Protein AF-A0A1B6HKQ9-F1 (afdb_monomer_lite)

Organism: NCBI:txid320908

InterPro domains:
  IPR001619 Sec1-like protein [PF00995] (12-170)
  IPR001619 Sec1-like protein [PTHR11679] (23-169)
  IPR036045 Sec1-like superfamily [SSF56815] (17-170)
  IPR043127 Sec1-like, domain 3a [G3DSA:3.90.830.10] (1-119)

Secondary structure (DSSP, 8-state):
-EEEEE-PPPPSSS----EEEEE---TT-HHHHHHTTS-HHHHHHHHHHHHHHHHHHHHHHHHHHHHTTTTS-----GGGHHHHHHHHHHHHHHHHHHHHHHHHHHHHHHHHHHHHHHHHHHTHHHHHHHHHHHHTTPPPSS-HHHHHH-TTSS-HHHHHHHHHHHHHHH----

pLDDT: mean 80.68, std 18.3, range [33.97, 97.38]

Structure (mmCIF, N/CA/C/O backbone):
data_AF-A0A1B6HKQ9-F1
#
_entry.id   AF-A0A1B6HKQ9-F1
#
loop_
_atom_site.group_PDB
_atom_site.id
_atom_site.type_symbol
_atom_site.label_atom_id
_atom_site.label_alt_id
_atom_site.label_comp_id
_atom_site.label_asym_id
_atom_site.label_entity_id
_atom_site.label_seq_id
_atom_site.pdbx_PDB_ins_code
_atom_site.Cartn_x
_atom_site.Cartn_y
_atom_site.Cartn_z
_atom_site.occupancy
_atom_site.B_iso_or_equiv
_atom_site.auth_seq_id
_atom_site.auth_comp_id
_atom_site.auth_asym_id
_atom_site.auth_atom_id
_atom_site.pdbx_PDB_model_num
ATOM 1 N N . ARG A 1 1 ? -3.122 -16.380 -6.083 1.00 57.28 1 ARG A N 1
ATOM 2 C CA . ARG A 1 1 ? -4.050 -15.839 -7.098 1.00 57.28 1 ARG A CA 1
ATOM 3 C C . ARG A 1 1 ? -4.964 -14.822 -6.433 1.00 57.28 1 ARG A C 1
ATOM 5 O O . ARG A 1 1 ? -5.757 -15.208 -5.585 1.00 57.28 1 ARG A O 1
ATOM 12 N N . VAL A 1 2 ? -4.816 -13.545 -6.768 1.00 65.81 2 VAL A N 1
ATOM 13 C CA . VAL A 1 2 ? -5.697 -12.457 -6.320 1.00 65.81 2 VAL A CA 1
ATOM 14 C C . VAL A 1 2 ? -6.550 -12.043 -7.510 1.00 65.81 2 VAL A C 1
ATOM 16 O O . VAL A 1 2 ? -6.035 -11.935 -8.619 1.00 65.81 2 VAL A O 1
ATOM 19 N N . VAL A 1 3 ? -7.853 -11.862 -7.312 1.00 70.00 3 VAL A N 1
ATOM 20 C CA . VAL A 1 3 ? -8.744 -11.341 -8.353 1.00 70.00 3 VAL A CA 1
ATOM 21 C C . VAL A 1 3 ? -8.982 -9.871 -8.044 1.00 70.00 3 VAL A C 1
ATOM 23 O O . VAL A 1 3 ? -9.580 -9.559 -7.020 1.00 70.00 3 VAL A O 1
ATOM 26 N N . VAL A 1 4 ? -8.486 -8.982 -8.904 1.00 65.56 4 VAL A N 1
ATOM 27 C CA . VAL A 1 4 ? -8.718 -7.539 -8.770 1.00 65.56 4 VAL A CA 1
ATOM 28 C C . VAL A 1 4 ? -9.786 -7.126 -9.774 1.00 65.56 4 VAL A C 1
ATOM 30 O O . VAL A 1 4 ? -9.681 -7.427 -10.968 1.00 65.56 4 VAL A O 1
ATOM 33 N N . GLU A 1 5 ? -10.832 -6.457 -9.292 1.00 59.12 5 GLU A N 1
ATOM 34 C CA . GLU A 1 5 ? -11.824 -5.835 -10.161 1.00 59.12 5 GLU A CA 1
ATOM 35 C C . GLU A 1 5 ? -11.267 -4.526 -10.729 1.00 59.12 5 GLU A C 1
ATOM 37 O O . GLU A 1 5 ? -11.038 -3.561 -10.002 1.00 59.12 5 GLU A O 1
ATOM 42 N N . GLU A 1 6 ? -11.055 -4.480 -12.046 1.00 55.44 6 GLU A N 1
ATOM 43 C CA . GLU A 1 6 ? -10.796 -3.226 -12.752 1.00 55.44 6 GLU A CA 1
ATOM 44 C C . GLU A 1 6 ? -12.118 -2.613 -13.231 1.00 55.44 6 GLU A C 1
ATOM 46 O O . GLU A 1 6 ? -12.926 -3.266 -13.906 1.00 55.44 6 GLU A O 1
ATOM 51 N N . ALA A 1 7 ? -12.316 -1.323 -12.949 1.00 46.16 7 ALA A N 1
ATOM 52 C CA . ALA A 1 7 ? -13.359 -0.529 -13.584 1.00 46.16 7 ALA A CA 1
ATOM 53 C C . ALA A 1 7 ? -12.969 -0.271 -15.050 1.00 46.16 7 ALA A C 1
ATOM 55 O O . ALA A 1 7 ? -12.217 0.649 -15.366 1.00 46.16 7 ALA A O 1
ATOM 56 N N . SER A 1 8 ? -13.459 -1.105 -15.967 1.00 41.59 8 SER A N 1
ATOM 57 C CA . SER A 1 8 ? -13.320 -0.865 -17.405 1.00 41.59 8 SER A CA 1
ATOM 58 C C . SER A 1 8 ? -14.383 0.137 -17.869 1.00 41.59 8 SER A C 1
ATOM 60 O O . SER A 1 8 ? -15.557 0.018 -17.513 1.00 41.59 8 SER A O 1
ATOM 62 N N . GLY A 1 9 ? -13.963 1.134 -18.655 1.00 47.41 9 GLY A N 1
ATOM 63 C CA . GLY A 1 9 ? -14.825 2.179 -19.209 1.00 47.41 9 GLY A CA 1
ATOM 64 C C . GLY A 1 9 ? -16.061 1.661 -19.961 1.00 47.41 9 GLY A C 1
ATOM 65 O O . GLY A 1 9 ? -16.135 0.509 -20.392 1.00 47.41 9 GLY A O 1
ATOM 66 N N . LYS A 1 10 ? -17.053 2.554 -20.103 1.00 33.97 10 LYS A N 1
ATOM 67 C CA . LYS A 1 10 ? -18.389 2.285 -20.664 1.00 33.97 10 LYS A CA 1
ATOM 68 C C . LYS A 1 10 ? -18.326 1.505 -21.983 1.00 33.97 10 LYS A C 1
ATOM 70 O O . LYS A 1 10 ? -17.764 1.966 -22.971 1.00 33.97 10 LYS A O 1
ATOM 75 N N . SER A 1 11 ? -18.991 0.350 -22.009 1.00 41.06 11 SER A N 1
ATOM 76 C CA . SER A 1 11 ? -19.306 -0.367 -23.249 1.00 41.06 11 SER A CA 1
ATOM 77 C C . SER A 1 11 ? -20.385 0.394 -24.048 1.00 41.06 11 SER A C 1
ATOM 79 O O . SER A 1 11 ? -21.197 1.089 -23.434 1.00 41.06 11 SER A O 1
ATOM 81 N N . PRO A 1 12 ? -20.501 0.215 -25.383 1.00 46.41 12 PRO A N 1
ATOM 82 C CA . PRO A 1 12 ? -21.495 0.916 -26.218 1.00 46.41 12 PRO A CA 1
ATOM 83 C C . PRO A 1 12 ? -22.956 0.583 -25.865 1.00 46.41 12 PRO A C 1
ATOM 85 O O . PRO A 1 12 ? -23.883 1.209 -26.365 1.00 46.41 12 PRO A O 1
ATOM 88 N N . LYS A 1 13 ? -23.170 -0.418 -25.004 1.00 45.19 13 LYS A N 1
ATOM 89 C CA . LYS A 1 13 ? -24.469 -0.850 -24.488 1.00 45.19 13 LYS A CA 1
ATOM 90 C C . LYS A 1 13 ? -24.499 -0.767 -22.960 1.00 45.19 13 LYS A C 1
ATOM 92 O O . LYS A 1 13 ? -24.548 -1.802 -22.313 1.00 45.19 13 LYS A O 1
ATOM 97 N N . GLY A 1 14 ? -24.394 0.439 -22.399 1.00 39.41 14 GLY A N 1
ATOM 98 C CA . GLY A 1 14 ? -24.916 0.840 -21.075 1.00 39.41 14 GLY A CA 1
ATOM 99 C C . GLY A 1 14 ? -24.515 0.082 -19.794 1.00 39.41 14 GLY A C 1
ATOM 100 O O . GLY A 1 14 ? -24.859 0.548 -18.716 1.00 39.41 14 GLY A O 1
ATOM 101 N N . GLY A 1 15 ? -23.802 -1.042 -19.862 1.00 41.69 15 GLY A N 1
ATOM 102 C CA . GLY A 1 15 ? -23.411 -1.853 -18.712 1.00 41.69 15 GLY A CA 1
ATOM 103 C C . GLY A 1 15 ? -21.940 -1.667 -18.353 1.00 41.69 15 GLY A C 1
ATOM 104 O O . GLY A 1 15 ? -21.067 -1.732 -19.224 1.00 41.69 15 GLY A O 1
ATOM 105 N N . VAL A 1 16 ? -21.664 -1.464 -17.063 1.00 41.22 16 VAL A N 1
ATOM 106 C CA . VAL A 1 16 ? -20.315 -1.581 -16.494 1.00 41.22 16 VAL A CA 1
ATOM 107 C C . VAL A 1 16 ? -19.941 -3.062 -16.535 1.00 41.22 16 VAL A C 1
ATOM 109 O O . VAL A 1 16 ? -20.583 -3.883 -15.886 1.00 41.22 16 VAL A O 1
ATOM 112 N N . ARG A 1 17 ? -18.942 -3.430 -17.340 1.00 42.94 17 ARG A N 1
ATOM 113 C CA . ARG A 1 17 ? -18.408 -4.797 -17.377 1.00 42.94 17 ARG A CA 1
ATOM 114 C C . ARG A 1 17 ? -17.151 -4.804 -16.509 1.00 42.94 17 ARG A C 1
ATOM 116 O O . ARG A 1 17 ? -16.115 -4.319 -16.962 1.00 42.94 17 ARG A O 1
ATOM 123 N N . SER A 1 18 ? -17.231 -5.310 -15.277 1.00 47.72 18 SER A N 1
ATOM 124 C CA . SER A 1 18 ? -16.024 -5.557 -14.483 1.00 47.72 18 SER A CA 1
ATOM 125 C C . SER A 1 18 ? -15.247 -6.692 -15.155 1.00 47.72 18 SER A C 1
ATOM 127 O O . SER A 1 18 ? -15.732 -7.813 -15.315 1.00 47.72 18 SER A O 1
ATOM 129 N N . LYS A 1 19 ? -14.049 -6.389 -15.664 1.00 53.75 19 LYS A N 1
ATOM 130 C CA . LYS A 1 19 ? -13.107 -7.427 -16.092 1.00 53.75 19 LYS A CA 1
ATOM 131 C C . LYS A 1 19 ? -12.246 -7.734 -14.881 1.00 53.75 19 LYS A C 1
ATOM 133 O O . LYS A 1 19 ? -11.309 -7.002 -14.586 1.00 53.75 19 LYS A O 1
ATOM 138 N N . ALA A 1 20 ? -12.591 -8.801 -14.174 1.00 57.62 20 ALA A N 1
ATOM 139 C CA . ALA A 1 20 ? -11.767 -9.305 -13.090 1.00 57.62 20 ALA A CA 1
ATOM 140 C C . ALA A 1 20 ? -10.464 -9.860 -13.690 1.00 57.62 20 ALA A C 1
ATOM 142 O O . ALA A 1 20 ? -10.501 -10.792 -14.502 1.00 57.62 20 ALA A O 1
ATOM 143 N N . ARG A 1 21 ? -9.314 -9.279 -13.336 1.00 66.06 21 ARG A N 1
ATOM 144 C CA . ARG A 1 21 ? -8.008 -9.834 -13.714 1.00 66.06 21 ARG A CA 1
ATOM 145 C C . ARG A 1 21 ? -7.505 -10.709 -12.579 1.00 66.06 21 ARG A C 1
ATOM 147 O O . ARG A 1 21 ? -7.434 -10.278 -11.431 1.00 66.06 21 ARG A O 1
ATOM 154 N N . ALA A 1 22 ? -7.165 -11.952 -12.908 1.00 71.31 22 ALA A N 1
ATOM 155 C CA . ALA A 1 22 ? -6.421 -12.807 -12.002 1.00 71.31 22 ALA A CA 1
ATOM 156 C C . ALA A 1 22 ? -4.943 -12.399 -12.044 1.00 71.31 22 ALA A C 1
ATOM 158 O O . ALA A 1 22 ? -4.317 -12.462 -13.100 1.00 71.31 22 ALA A O 1
ATOM 159 N N . CYS A 1 23 ? -4.412 -11.993 -10.898 1.00 75.25 23 CYS A N 1
ATOM 160 C CA . CYS A 1 23 ? -3.002 -11.716 -10.681 1.00 75.25 23 CYS A CA 1
ATOM 161 C C . CYS A 1 23 ? -2.390 -12.876 -9.890 1.00 75.25 23 CYS A C 1
ATOM 163 O O . CYS A 1 23 ? -2.881 -13.248 -8.815 1.00 75.25 23 CYS A O 1
ATOM 165 N N . ASP A 1 24 ? -1.319 -13.454 -10.419 1.00 79.06 24 ASP A N 1
ATOM 166 C CA . ASP A 1 24 ? -0.561 -14.490 -9.732 1.00 79.06 24 ASP A CA 1
ATOM 167 C C . ASP A 1 24 ? 0.626 -13.855 -9.016 1.00 79.06 24 ASP A C 1
ATOM 169 O O . ASP A 1 24 ? 1.504 -13.256 -9.629 1.00 79.06 24 ASP A O 1
ATOM 173 N N . LEU A 1 25 ? 0.601 -13.969 -7.690 1.00 84.38 25 LEU A N 1
ATOM 174 C CA . LEU A 1 25 ? 1.659 -13.519 -6.800 1.00 84.38 25 LEU A CA 1
ATOM 175 C C . LEU A 1 25 ? 2.561 -14.721 -6.529 1.00 84.38 25 LEU A C 1
ATOM 177 O O . LEU A 1 25 ? 2.117 -15.693 -5.914 1.00 84.38 25 LEU A O 1
ATOM 181 N N . ASP A 1 26 ? 3.789 -14.668 -7.034 1.00 78.31 26 ASP A N 1
ATOM 182 C CA . ASP A 1 26 ? 4.780 -15.742 -6.944 1.00 78.31 26 ASP A CA 1
ATOM 183 C C . ASP A 1 26 ? 5.947 -15.307 -6.041 1.00 78.31 26 ASP A C 1
ATOM 185 O O . ASP A 1 26 ? 6.266 -14.128 -5.926 1.00 78.31 26 ASP A O 1
ATOM 189 N N . ASN A 1 27 ? 6.641 -16.263 -5.429 1.00 81.69 27 ASN A N 1
ATOM 190 C CA . ASN A 1 27 ? 7.859 -16.028 -4.651 1.00 81.69 27 ASN A CA 1
ATOM 191 C C . ASN A 1 27 ? 9.046 -15.564 -5.515 1.00 81.69 27 ASN A C 1
ATOM 193 O O . ASN A 1 27 ? 10.091 -15.197 -4.987 1.00 81.69 27 ASN A O 1
ATOM 197 N N . ARG A 1 28 ? 8.906 -15.603 -6.844 1.00 83.00 28 ARG A N 1
ATOM 198 C CA . ARG A 1 28 ? 9.882 -15.059 -7.801 1.00 83.00 28 ARG A CA 1
ATOM 199 C C . ARG A 1 28 ? 9.712 -13.554 -8.026 1.00 83.00 28 ARG A C 1
ATOM 201 O O . ARG A 1 28 ? 10.618 -12.914 -8.556 1.00 83.00 28 ARG A O 1
ATOM 208 N N . ASP A 1 29 ? 8.570 -13.002 -7.628 1.00 90.19 29 ASP A N 1
ATOM 209 C CA . ASP A 1 29 ? 8.294 -11.574 -7.673 1.00 90.19 29 ASP A CA 1
ATOM 210 C C . ASP A 1 29 ? 8.959 -10.884 -6.478 1.00 90.19 29 ASP A C 1
ATOM 212 O O . ASP A 1 29 ? 8.487 -10.957 -5.341 1.00 90.19 29 ASP A O 1
ATOM 216 N N . LYS A 1 30 ? 10.081 -10.210 -6.749 1.00 90.38 30 LYS A N 1
ATOM 217 C CA . LYS A 1 30 ? 10.866 -9.522 -5.718 1.00 90.38 30 LYS A CA 1
ATOM 218 C C . LYS A 1 30 ? 10.054 -8.453 -4.995 1.00 90.38 30 LYS A C 1
ATOM 220 O O . LYS A 1 30 ? 10.166 -8.344 -3.776 1.00 90.38 30 LYS A O 1
ATOM 225 N N . PHE A 1 31 ? 9.229 -7.703 -5.727 1.00 94.12 31 PHE A N 1
ATOM 226 C CA . PHE A 1 31 ? 8.402 -6.652 -5.142 1.00 94.12 31 PHE A CA 1
ATOM 227 C C . PHE A 1 31 ? 7.441 -7.260 -4.117 1.00 94.12 31 PHE A C 1
ATOM 229 O O . PHE A 1 31 ? 7.400 -6.831 -2.963 1.00 94.12 31 PHE A O 1
ATOM 236 N N . TRP A 1 32 ? 6.750 -8.338 -4.502 1.00 93.81 32 TRP A N 1
ATOM 237 C CA . TRP A 1 32 ? 5.855 -9.059 -3.600 1.00 93.81 32 TRP A CA 1
ATOM 238 C C . TRP A 1 32 ? 6.586 -9.617 -2.374 1.00 93.81 32 TRP A C 1
ATOM 240 O O . TRP A 1 32 ? 6.136 -9.424 -1.245 1.00 93.81 32 TRP A O 1
ATOM 250 N N . THR A 1 33 ? 7.728 -10.288 -2.558 1.00 94.25 33 THR A N 1
ATOM 251 C CA . THR A 1 33 ? 8.463 -10.881 -1.429 1.00 94.25 33 THR A CA 1
ATOM 252 C C . THR A 1 33 ? 8.930 -9.847 -0.412 1.00 94.25 33 THR A C 1
ATOM 254 O O . THR A 1 33 ? 8.907 -10.141 0.783 1.00 94.25 33 THR A O 1
ATOM 257 N N . THR A 1 34 ? 9.309 -8.656 -0.878 1.00 95.31 34 THR A N 1
ATOM 258 C CA . THR A 1 34 ? 9.798 -7.564 -0.032 1.00 95.31 34 THR A CA 1
ATOM 259 C C . THR A 1 34 ? 8.653 -6.850 0.684 1.00 95.31 34 THR A C 1
ATOM 261 O O . THR A 1 34 ? 8.760 -6.580 1.877 1.00 95.31 34 THR A O 1
ATOM 264 N N . HIS A 1 35 ? 7.543 -6.580 -0.013 1.00 95.81 35 HIS A N 1
ATOM 265 C CA . HIS A 1 35 ? 6.522 -5.640 0.462 1.00 95.81 35 HIS A CA 1
ATOM 266 C C . HIS A 1 35 ? 5.193 -6.262 0.910 1.00 95.81 35 HIS A C 1
ATOM 268 O O . HIS A 1 35 ? 4.346 -5.546 1.439 1.00 95.81 35 HIS A O 1
ATOM 274 N N . LYS A 1 36 ? 4.986 -7.584 0.786 1.00 93.06 36 LYS A N 1
ATOM 275 C CA . LYS A 1 36 ? 3.715 -8.250 1.167 1.00 93.06 36 LYS A CA 1
ATOM 276 C C . LYS A 1 36 ? 3.260 -8.035 2.619 1.00 93.06 36 LYS A C 1
ATOM 278 O O . LYS A 1 36 ? 2.091 -8.252 2.916 1.00 93.06 36 LYS A O 1
ATOM 283 N N . GLY A 1 37 ? 4.178 -7.691 3.522 1.00 93.19 37 GLY A N 1
ATOM 284 C CA . GLY A 1 37 ? 3.894 -7.407 4.934 1.00 93.19 37 GLY A CA 1
ATOM 285 C C . GLY A 1 37 ? 4.155 -5.955 5.335 1.00 93.19 37 GLY A C 1
ATOM 286 O O . GLY A 1 37 ? 4.083 -5.637 6.518 1.00 93.19 37 GLY A O 1
ATOM 287 N N . SER A 1 38 ? 4.509 -5.089 4.385 1.00 96.00 38 SER A N 1
ATOM 288 C CA . SER A 1 38 ? 4.781 -3.681 4.663 1.00 96.00 38 SER A CA 1
ATOM 289 C C . SER A 1 38 ? 3.479 -2.890 4.841 1.00 96.00 38 SER A C 1
ATOM 291 O O . SER A 1 38 ? 2.465 -3.235 4.227 1.00 96.00 38 SER A O 1
ATOM 293 N N . PRO A 1 39 ? 3.491 -1.795 5.624 1.00 94.94 39 PRO A N 1
ATOM 294 C CA . PRO A 1 39 ? 2.372 -0.862 5.678 1.00 94.94 39 PRO A CA 1
ATOM 295 C C . PRO A 1 39 ? 2.034 -0.313 4.290 1.00 94.94 39 PRO A C 1
ATOM 297 O O . PRO A 1 39 ? 2.929 -0.034 3.491 1.00 94.94 39 PRO A O 1
ATOM 300 N N . PHE A 1 40 ? 0.743 -0.106 4.016 1.00 95.31 40 PHE A N 1
ATOM 301 C CA . PHE A 1 40 ? 0.277 0.359 2.706 1.00 95.31 40 PHE A CA 1
ATOM 302 C C . PHE A 1 40 ? 0.982 1.637 2.197 1.00 95.31 40 PHE A C 1
ATOM 304 O O . PHE A 1 40 ? 1.338 1.652 1.018 1.00 95.31 40 PHE A O 1
ATOM 311 N N . PRO A 1 41 ? 1.258 2.672 3.026 1.00 95.31 41 PRO A N 1
ATOM 312 C CA . PRO A 1 41 ? 2.012 3.845 2.572 1.00 95.31 41 PRO A CA 1
ATOM 313 C C . PRO A 1 41 ? 3.392 3.492 1.999 1.00 95.31 41 PRO A C 1
ATOM 315 O O . PRO A 1 41 ? 3.730 3.930 0.905 1.00 95.31 41 PRO A O 1
ATOM 318 N N . THR A 1 42 ? 4.136 2.609 2.670 1.00 97.00 42 THR A N 1
ATOM 319 C CA . THR A 1 42 ? 5.442 2.121 2.200 1.00 97.00 42 THR A CA 1
ATOM 320 C C . THR A 1 42 ? 5.324 1.355 0.882 1.00 97.00 42 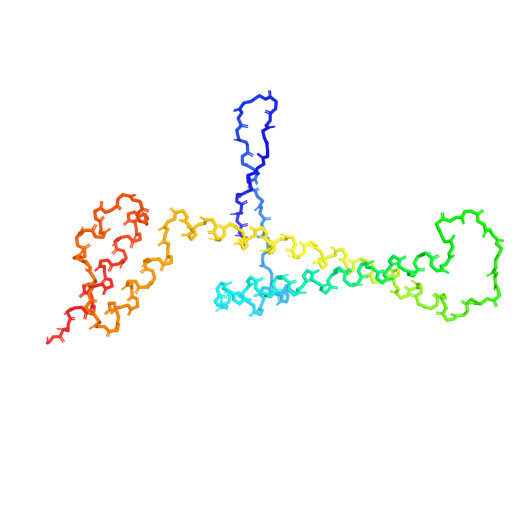THR A C 1
ATOM 322 O O . THR A 1 42 ? 6.181 1.481 0.014 1.00 97.00 42 THR A O 1
ATOM 325 N N . VAL A 1 43 ? 4.256 0.570 0.703 1.00 97.12 43 VAL A N 1
ATOM 326 C CA . VAL A 1 43 ? 3.995 -0.125 -0.569 1.00 97.12 43 VAL A CA 1
ATOM 327 C C . VAL A 1 43 ? 3.748 0.882 -1.695 1.00 97.12 43 VAL A C 1
ATOM 329 O O . VAL A 1 43 ? 4.283 0.715 -2.788 1.00 97.12 43 VAL A O 1
ATOM 332 N N . ALA A 1 44 ? 2.962 1.932 -1.442 1.00 95.31 44 ALA A N 1
ATOM 333 C CA . ALA A 1 44 ? 2.670 2.966 -2.432 1.00 95.31 44 ALA A CA 1
ATOM 334 C C . ALA A 1 44 ? 3.933 3.740 -2.854 1.00 95.31 44 ALA A C 1
ATOM 336 O O . ALA A 1 44 ? 4.142 3.961 -4.046 1.00 95.31 44 ALA A O 1
ATOM 337 N N . GLU A 1 45 ? 4.794 4.090 -1.895 1.00 97.38 45 GLU A N 1
ATOM 338 C CA . GLU A 1 45 ? 6.097 4.717 -2.154 1.00 97.38 45 GLU A CA 1
ATOM 339 C C . GLU A 1 45 ? 7.011 3.809 -2.988 1.00 97.38 45 GLU A C 1
ATOM 341 O O . GLU A 1 45 ? 7.567 4.249 -3.992 1.00 97.38 45 GLU A O 1
ATOM 346 N N . ALA A 1 46 ? 7.100 2.522 -2.644 1.00 97.31 46 ALA A N 1
ATOM 347 C CA . ALA A 1 46 ? 7.920 1.563 -3.382 1.00 97.31 46 ALA A CA 1
ATOM 348 C C . ALA A 1 46 ? 7.450 1.366 -4.837 1.00 97.31 46 ALA A C 1
ATOM 350 O O . ALA A 1 46 ? 8.273 1.260 -5.746 1.00 97.31 46 ALA A O 1
ATOM 351 N N . ILE A 1 47 ? 6.133 1.350 -5.095 1.00 96.62 47 ILE A N 1
ATOM 352 C CA . ILE A 1 47 ? 5.597 1.303 -6.472 1.00 96.62 47 ILE A CA 1
ATOM 353 C C . ILE A 1 47 ? 6.024 2.548 -7.252 1.00 96.62 47 ILE A C 1
ATOM 355 O O . ILE A 1 47 ? 6.415 2.446 -8.417 1.00 96.62 47 ILE A O 1
ATOM 359 N N . GLN A 1 48 ? 5.951 3.720 -6.618 1.00 95.81 48 GLN A N 1
ATOM 360 C CA . GLN A 1 48 ? 6.346 4.978 -7.242 1.00 95.81 48 GLN A CA 1
ATOM 361 C C . GLN A 1 48 ? 7.842 4.991 -7.591 1.00 95.81 48 GLN A C 1
ATOM 363 O O . GLN A 1 48 ? 8.205 5.403 -8.694 1.00 95.81 48 GLN A O 1
ATOM 368 N N . GLU A 1 49 ? 8.694 4.483 -6.701 1.00 96.94 49 GLU A N 1
ATOM 369 C CA . GLU A 1 49 ? 10.129 4.347 -6.952 1.00 96.94 49 GLU A CA 1
ATOM 370 C C . GLU A 1 49 ? 10.414 3.393 -8.126 1.00 96.94 49 GLU A C 1
ATOM 372 O O . GLU A 1 49 ? 11.158 3.734 -9.048 1.00 96.94 49 GLU A O 1
ATOM 377 N N . GLU A 1 50 ? 9.775 2.220 -8.163 1.00 94.56 50 GLU A N 1
ATOM 378 C CA . GLU A 1 50 ? 9.930 1.261 -9.266 1.00 94.56 50 GLU A CA 1
ATOM 379 C C . GLU A 1 50 ? 9.472 1.844 -10.614 1.00 94.56 50 GLU A C 1
ATOM 381 O O . GLU A 1 50 ? 10.114 1.620 -11.648 1.00 94.56 50 GLU A O 1
ATOM 386 N N . LEU A 1 51 ? 8.396 2.640 -10.610 1.00 95.00 51 LEU A N 1
ATOM 387 C CA . LEU A 1 51 ? 7.923 3.393 -11.773 1.00 95.00 51 LEU A CA 1
ATOM 388 C C . LEU A 1 51 ? 8.947 4.436 -12.243 1.00 95.00 51 LEU A C 1
ATOM 390 O O . LEU A 1 51 ? 9.145 4.597 -13.448 1.00 95.00 51 LEU A O 1
ATOM 394 N N . GLU A 1 52 ? 9.588 5.155 -11.323 1.00 95.75 52 GLU A N 1
ATOM 395 C CA . GLU A 1 52 ? 10.648 6.127 -11.628 1.00 95.75 52 GLU A CA 1
ATOM 396 C C . GLU A 1 52 ? 11.877 5.456 -12.233 1.00 95.75 52 GLU A C 1
ATOM 398 O O . GLU A 1 52 ? 12.362 5.881 -13.287 1.00 95.75 52 GLU A O 1
ATOM 403 N N . GLN A 1 53 ? 12.325 4.354 -11.632 1.00 93.00 53 GLN A N 1
ATOM 404 C CA . GLN A 1 53 ? 13.425 3.553 -12.158 1.00 93.00 53 GLN A CA 1
ATOM 405 C C . GLN A 1 53 ? 13.104 3.013 -13.558 1.00 93.00 53 GLN A C 1
ATOM 407 O O . GLN A 1 53 ? 13.941 3.097 -14.457 1.00 93.00 53 GLN A O 1
ATOM 412 N N . TYR A 1 54 ? 11.884 2.502 -13.773 1.00 93.38 54 TYR A N 1
ATOM 413 C CA . TYR A 1 54 ? 11.438 2.040 -15.090 1.00 93.38 54 TYR A CA 1
ATOM 414 C C . TYR A 1 54 ? 11.484 3.164 -16.135 1.00 93.38 54 TYR A C 1
ATOM 416 O O . TYR A 1 54 ? 12.015 2.950 -17.226 1.00 93.38 54 TYR A O 1
ATOM 424 N N . ARG A 1 55 ? 10.974 4.364 -15.812 1.00 92.75 55 ARG A N 1
ATOM 425 C CA . ARG A 1 55 ? 11.002 5.516 -16.734 1.00 92.75 55 ARG A CA 1
ATOM 426 C C . ARG A 1 55 ? 12.428 5.896 -17.117 1.00 92.75 55 ARG A C 1
ATOM 428 O O . ARG A 1 55 ? 12.706 6.065 -18.300 1.00 92.75 55 ARG A O 1
ATOM 435 N N . SER A 1 56 ? 13.335 5.943 -16.142 1.00 92.12 56 SER A N 1
ATOM 436 C CA . SER A 1 56 ? 14.750 6.236 -16.389 1.00 92.12 56 SER A CA 1
ATOM 437 C C . SER A 1 56 ? 15.398 5.218 -17.341 1.00 92.12 56 SER A C 1
ATOM 439 O O . SER A 1 56 ? 16.046 5.598 -18.320 1.00 92.12 56 SER A O 1
ATOM 441 N N . SER A 1 57 ? 15.150 3.920 -17.123 1.00 89.12 57 SER A N 1
ATOM 442 C CA . SER A 1 57 ? 15.632 2.857 -18.017 1.00 89.12 57 SER A CA 1
ATOM 443 C C . SER A 1 57 ? 15.010 2.929 -19.419 1.00 89.12 57 SER A C 1
ATOM 445 O O . SER A 1 57 ? 15.701 2.718 -20.414 1.00 89.12 57 SER A O 1
ATOM 447 N N . GLU A 1 58 ? 13.718 3.252 -19.533 1.00 88.56 58 GLU A N 1
ATOM 448 C CA . GLU A 1 58 ? 13.047 3.412 -20.830 1.00 88.56 58 GLU A CA 1
ATOM 449 C C . GLU A 1 58 ? 13.626 4.591 -21.631 1.00 88.56 58 GLU A C 1
ATOM 451 O O . GLU A 1 58 ? 13.850 4.482 -22.840 1.00 88.56 58 GLU A O 1
ATOM 456 N N . GLU A 1 59 ? 13.911 5.711 -20.966 1.00 89.19 59 GLU A N 1
ATOM 457 C CA . GLU A 1 59 ? 14.557 6.872 -21.578 1.00 89.19 59 GLU A CA 1
ATOM 458 C C . GLU A 1 59 ? 15.981 6.562 -22.041 1.00 89.19 59 GLU A C 1
ATOM 460 O O . GLU A 1 59 ? 16.381 7.001 -23.118 1.00 89.19 59 GLU A O 1
ATOM 465 N N . GLU A 1 60 ? 16.747 5.783 -21.276 1.00 86.00 60 GLU A N 1
ATOM 466 C CA . GLU A 1 60 ? 18.080 5.340 -21.688 1.00 86.00 60 GLU A CA 1
ATOM 467 C C . GLU A 1 60 ? 18.033 4.489 -22.957 1.00 86.00 60 GLU A C 1
ATOM 469 O O . GLU A 1 60 ? 18.778 4.752 -23.903 1.00 86.00 60 GLU A O 1
ATOM 474 N N . VAL A 1 61 ? 17.100 3.538 -23.025 1.00 83.12 61 VAL A N 1
ATOM 475 C CA . VAL A 1 61 ? 16.877 2.725 -24.227 1.00 83.12 61 VAL A CA 1
ATOM 476 C C . VAL A 1 61 ? 16.488 3.602 -25.421 1.00 83.12 61 VAL A C 1
ATOM 478 O O . VAL A 1 61 ? 17.003 3.397 -26.521 1.00 83.12 61 VAL A O 1
ATOM 481 N N . LYS A 1 62 ? 15.615 4.601 -25.228 1.00 83.62 62 LYS A N 1
ATOM 482 C CA . LYS A 1 62 ? 15.240 5.564 -26.280 1.00 83.62 62 LYS A CA 1
ATOM 483 C C . LYS A 1 62 ? 16.438 6.391 -26.752 1.00 83.62 62 LYS A C 1
ATOM 485 O O . LYS A 1 62 ? 16.646 6.511 -27.956 1.00 83.62 62 LYS A O 1
ATOM 490 N N . ARG A 1 63 ? 17.258 6.912 -25.831 1.00 84.00 63 ARG A N 1
ATOM 491 C CA . ARG A 1 63 ? 18.484 7.660 -26.166 1.00 84.00 63 ARG A CA 1
ATOM 492 C C . ARG A 1 63 ? 19.473 6.801 -26.946 1.00 84.00 63 ARG A C 1
ATOM 494 O O . ARG A 1 63 ? 20.025 7.276 -27.933 1.00 84.00 63 ARG A O 1
ATOM 501 N N . LEU A 1 64 ? 19.673 5.547 -26.536 1.00 77.31 64 LEU A N 1
ATOM 502 C CA . LEU A 1 64 ? 20.549 4.612 -27.242 1.00 77.31 64 LEU A CA 1
ATOM 503 C C . LEU A 1 64 ? 20.051 4.365 -28.671 1.00 77.31 64 LEU A C 1
ATOM 505 O O . LEU A 1 64 ? 20.834 4.514 -29.605 1.00 77.31 64 LEU A O 1
ATOM 509 N N . LYS A 1 65 ? 18.751 4.098 -28.860 1.00 74.12 65 LYS A N 1
ATOM 510 C CA . LYS A 1 65 ? 18.146 3.954 -30.198 1.00 74.12 65 LYS A CA 1
ATOM 511 C C . LYS A 1 65 ? 18.365 5.187 -31.082 1.00 74.12 65 LYS A C 1
ATOM 513 O O . LYS A 1 65 ? 18.853 5.041 -32.201 1.00 74.12 65 LYS A O 1
ATOM 518 N N . ALA A 1 66 ? 18.091 6.382 -30.556 1.00 76.38 66 ALA A N 1
ATOM 519 C CA . ALA A 1 66 ? 18.253 7.639 -31.288 1.00 76.38 66 ALA A CA 1
ATOM 520 C C . ALA A 1 66 ? 19.723 7.925 -31.644 1.00 76.38 66 ALA A C 1
ATOM 522 O O . ALA A 1 66 ? 20.034 8.303 -32.771 1.00 76.38 66 ALA A O 1
ATOM 523 N N . SER A 1 67 ? 20.650 7.691 -30.706 1.00 68.62 67 SER A N 1
ATOM 524 C CA . SER A 1 67 ? 22.092 7.908 -30.914 1.00 68.62 67 SER A CA 1
ATOM 525 C C . SER A 1 67 ? 22.695 7.036 -32.020 1.00 68.62 67 SER A C 1
ATOM 527 O O . SER A 1 67 ? 23.756 7.357 -32.549 1.00 68.62 67 SER A O 1
ATOM 529 N N . MET A 1 68 ? 22.012 5.950 -32.388 1.00 61.75 68 MET A N 1
ATOM 530 C CA . MET A 1 68 ? 22.434 5.022 -33.434 1.00 61.75 68 MET A CA 1
ATOM 531 C C . MET A 1 68 ? 21.792 5.288 -34.796 1.00 61.75 68 MET A C 1
ATOM 533 O O . MET A 1 68 ? 22.017 4.516 -35.722 1.00 61.75 68 MET A O 1
ATOM 537 N N . GLY A 1 69 ? 20.995 6.353 -34.934 1.00 57.94 69 GLY A N 1
ATOM 538 C CA . GLY A 1 69 ? 20.372 6.703 -36.210 1.00 57.94 69 GLY A CA 1
ATOM 539 C C . GLY A 1 69 ? 19.316 5.704 -36.688 1.00 57.94 69 GLY A C 1
ATOM 540 O O . GLY A 1 69 ? 18.881 5.804 -37.823 1.00 57.94 69 GLY A O 1
ATOM 541 N N . LEU A 1 70 ? 18.857 4.776 -35.837 1.00 58.50 70 LEU A N 1
ATOM 542 C CA . LEU A 1 70 ? 17.819 3.788 -36.180 1.00 58.50 70 LEU A CA 1
ATOM 543 C C . LEU A 1 70 ? 16.430 4.412 -36.407 1.00 58.50 70 LEU A C 1
ATOM 545 O O . LEU A 1 70 ? 15.517 3.722 -36.853 1.00 58.50 70 LEU A O 1
ATOM 549 N N . ASP A 1 71 ? 16.282 5.705 -36.116 1.00 55.66 71 ASP A N 1
ATOM 550 C CA . ASP A 1 71 ? 15.071 6.479 -36.387 1.00 55.66 71 ASP A CA 1
ATOM 551 C C . ASP A 1 71 ? 15.071 7.107 -37.798 1.00 55.66 71 ASP A C 1
ATOM 553 O O . ASP A 1 71 ? 14.060 7.676 -38.206 1.00 55.66 71 ASP A O 1
ATOM 557 N N . ASN A 1 72 ? 16.172 7.014 -38.561 1.00 48.28 72 ASN A N 1
ATOM 558 C CA . ASN A 1 72 ? 16.274 7.581 -39.907 1.00 48.28 72 ASN A CA 1
ATOM 559 C C . ASN A 1 72 ? 16.996 6.607 -40.858 1.00 48.28 72 ASN A C 1
ATOM 561 O O . ASN A 1 72 ? 18.099 6.164 -40.555 1.00 48.28 72 ASN A O 1
ATOM 565 N N . GLU A 1 73 ? 16.404 6.291 -42.016 1.00 49.56 73 GLU A N 1
ATOM 566 C CA . GLU A 1 73 ? 16.992 5.463 -43.090 1.00 49.56 73 GLU A CA 1
ATOM 567 C C . GLU A 1 73 ? 18.240 6.122 -43.726 1.00 49.56 73 GLU A C 1
ATOM 569 O O . GLU A 1 73 ? 18.244 6.516 -44.889 1.00 49.56 73 GLU A O 1
ATOM 574 N N . SER A 1 74 ? 19.319 6.298 -42.966 1.00 44.69 74 SER A N 1
ATOM 575 C CA . SER A 1 74 ? 20.563 6.903 -43.439 1.00 44.69 74 SER A CA 1
ATOM 576 C C . SER A 1 74 ? 21.734 5.988 -43.107 1.00 44.69 74 SER A C 1
ATOM 578 O O . SER A 1 74 ? 22.357 6.086 -42.050 1.00 44.69 74 SER A O 1
ATOM 580 N N . ASP A 1 75 ? 22.034 5.123 -44.070 1.00 48.16 75 ASP A N 1
ATOM 581 C CA . ASP A 1 75 ? 23.089 4.106 -44.113 1.00 48.16 75 ASP A CA 1
ATOM 582 C C . ASP A 1 75 ? 24.516 4.699 -44.208 1.00 48.16 75 ASP A C 1
ATOM 584 O O . ASP A 1 75 ? 25.319 4.341 -45.067 1.00 48.16 75 ASP A O 1
ATOM 588 N N . ALA A 1 76 ? 24.847 5.686 -43.369 1.00 49.00 76 ALA A N 1
ATOM 589 C CA . ALA A 1 76 ? 26.100 6.427 -43.506 1.00 49.00 76 ALA A CA 1
ATOM 590 C C . ALA A 1 76 ? 26.655 6.955 -42.174 1.00 49.00 76 ALA A C 1
ATOM 592 O O . ALA A 1 76 ? 26.619 8.155 -41.926 1.00 49.00 76 ALA A O 1
ATOM 593 N N . ALA A 1 77 ? 27.215 6.067 -41.339 1.00 46.50 77 ALA A N 1
ATOM 594 C CA . ALA A 1 77 ? 28.364 6.368 -40.462 1.00 46.50 77 ALA A CA 1
ATOM 595 C C . ALA A 1 77 ? 28.858 5.110 -39.709 1.00 46.50 77 ALA A C 1
ATOM 597 O O . 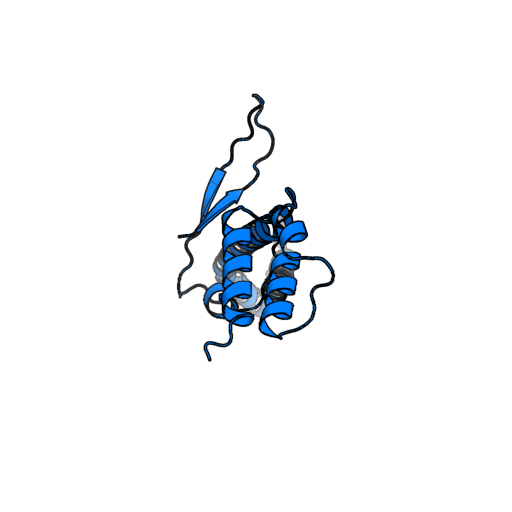ALA A 1 77 ? 28.745 4.995 -38.491 1.00 46.50 77 ALA A O 1
ATOM 598 N N . ILE A 1 78 ? 29.472 4.167 -40.428 1.00 51.03 78 ILE A N 1
ATOM 599 C CA . ILE A 1 78 ? 30.037 2.913 -39.879 1.00 51.03 78 ILE A CA 1
ATOM 600 C C . ILE A 1 78 ? 31.337 3.135 -39.053 1.00 51.03 78 ILE A C 1
ATOM 602 O O . ILE A 1 78 ? 31.930 2.197 -38.532 1.00 51.03 78 ILE A O 1
ATOM 606 N N . SER A 1 79 ? 31.793 4.375 -38.837 1.00 45.88 79 SER A N 1
ATOM 607 C CA . SER A 1 79 ? 33.145 4.638 -38.301 1.00 45.88 79 SER A CA 1
ATOM 608 C C . SER A 1 79 ? 33.251 5.005 -36.802 1.00 45.88 79 SER A C 1
ATOM 610 O O . SER A 1 79 ? 34.303 5.484 -36.382 1.00 45.88 79 SER A O 1
ATOM 612 N N . MET A 1 80 ? 32.228 4.757 -35.968 1.00 50.88 80 MET A N 1
ATOM 613 C CA . MET A 1 80 ? 32.301 4.897 -34.488 1.00 50.88 80 MET A CA 1
ATOM 614 C C . MET A 1 80 ? 31.698 3.686 -33.729 1.00 50.88 80 MET A C 1
ATOM 616 O O . MET A 1 80 ? 31.045 3.825 -32.697 1.00 50.88 80 MET A O 1
ATOM 620 N N . MET A 1 81 ? 31.859 2.472 -34.267 1.00 53.62 81 MET A N 1
ATOM 621 C CA . MET A 1 81 ? 30.925 1.359 -34.021 1.00 53.62 81 MET A CA 1
ATOM 622 C C . MET A 1 81 ? 31.245 0.371 -32.879 1.00 53.62 81 MET A C 1
ATOM 624 O O . MET A 1 81 ? 30.358 -0.398 -32.525 1.00 53.62 81 MET A O 1
ATOM 628 N N . SER A 1 82 ? 32.431 0.351 -32.259 1.00 56.38 82 SER A N 1
ATOM 629 C CA . SER A 1 82 ? 32.756 -0.714 -31.278 1.00 56.38 82 SER A CA 1
ATOM 630 C C . SER A 1 82 ? 31.984 -0.584 -29.953 1.00 56.38 82 SER A C 1
ATOM 632 O O . SER A 1 82 ? 31.238 -1.488 -29.571 1.00 56.38 82 SER A O 1
ATOM 634 N N . ASP A 1 83 ? 32.088 0.563 -29.277 1.00 60.69 83 ASP A N 1
ATOM 635 C CA . ASP A 1 83 ? 31.468 0.754 -27.955 1.00 60.69 83 ASP A CA 1
ATOM 636 C C . ASP A 1 83 ? 29.939 0.878 -28.034 1.00 60.69 83 ASP A C 1
ATOM 638 O O . ASP A 1 83 ? 29.216 0.412 -27.148 1.00 60.69 83 ASP A O 1
ATOM 642 N N . ASN A 1 84 ? 29.428 1.439 -29.133 1.00 58.94 84 ASN A N 1
ATOM 643 C CA . ASN A 1 84 ? 27.993 1.593 -29.362 1.00 58.94 84 ASN A CA 1
ATOM 644 C C . ASN A 1 84 ? 27.311 0.262 -29.718 1.00 58.94 84 ASN A C 1
ATOM 646 O O . ASN A 1 84 ? 26.196 0.020 -29.263 1.00 58.94 84 ASN A O 1
ATOM 650 N N . THR A 1 85 ? 27.979 -0.648 -30.438 1.00 65.38 85 THR A N 1
ATOM 651 C CA . THR A 1 85 ? 27.426 -1.984 -30.739 1.00 65.38 85 THR A CA 1
ATOM 652 C C . THR A 1 85 ? 27.337 -2.856 -29.483 1.00 65.38 85 THR A C 1
ATOM 654 O O . THR A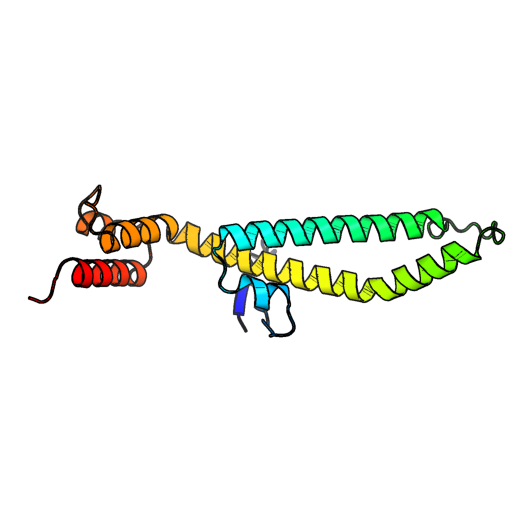 1 85 ? 26.347 -3.568 -29.293 1.00 65.38 85 THR A O 1
ATOM 657 N N . ALA A 1 86 ? 28.319 -2.766 -28.576 1.00 65.56 86 ALA A N 1
ATOM 658 C CA . ALA A 1 86 ? 28.280 -3.469 -27.292 1.00 65.56 86 ALA A CA 1
ATOM 659 C C . ALA A 1 86 ? 27.146 -2.951 -26.385 1.00 65.56 86 ALA A C 1
ATOM 661 O O . ALA A 1 86 ? 26.383 -3.745 -25.827 1.00 65.56 86 ALA A O 1
ATOM 662 N N . ARG A 1 87 ? 26.977 -1.622 -26.289 1.00 66.25 87 ARG A N 1
ATOM 663 C CA . ARG A 1 87 ? 25.867 -0.996 -25.545 1.00 66.25 87 ARG A CA 1
ATOM 664 C C . ARG A 1 87 ? 24.504 -1.313 -26.157 1.00 66.25 87 ARG A C 1
ATOM 666 O O . ARG A 1 87 ? 23.570 -1.592 -25.410 1.00 66.25 87 ARG A O 1
ATOM 673 N N . LEU A 1 88 ? 24.396 -1.354 -27.486 1.00 63.62 88 LEU A N 1
ATOM 674 C CA . LEU A 1 88 ? 23.173 -1.763 -28.178 1.00 63.62 88 LEU A CA 1
ATOM 675 C C . LEU A 1 88 ? 22.821 -3.215 -27.885 1.00 63.62 88 LEU A C 1
ATOM 677 O O . LEU A 1 88 ? 21.689 -3.504 -27.517 1.00 63.62 88 LEU A O 1
ATOM 681 N N . THR A 1 89 ? 23.786 -4.122 -28.029 1.00 68.12 89 THR A N 1
ATOM 682 C CA . THR A 1 89 ? 23.571 -5.548 -27.768 1.00 68.12 89 THR A CA 1
ATOM 683 C C . THR A 1 89 ? 23.111 -5.751 -26.325 1.00 68.12 89 THR A C 1
ATOM 685 O O . THR A 1 89 ? 22.154 -6.477 -26.081 1.00 68.12 89 THR A O 1
ATOM 688 N N . SER A 1 90 ? 23.716 -5.034 -25.372 1.00 70.44 90 SER A N 1
ATOM 689 C CA . SER A 1 90 ? 23.290 -5.028 -23.968 1.00 70.44 90 SER A CA 1
ATOM 690 C C . SER A 1 90 ? 21.863 -4.487 -23.775 1.00 70.44 90 SER A C 1
ATOM 692 O O . SER A 1 90 ? 21.053 -5.127 -23.109 1.00 70.44 90 SER A O 1
ATOM 694 N N . ALA A 1 91 ? 21.517 -3.359 -24.404 1.00 68.44 91 ALA A N 1
ATOM 695 C CA . ALA A 1 91 ? 20.188 -2.753 -24.305 1.00 68.44 91 ALA A CA 1
ATOM 696 C C . ALA A 1 91 ? 19.091 -3.599 -24.972 1.00 68.44 91 ALA A C 1
ATOM 698 O O . ALA A 1 91 ? 17.996 -3.740 -24.439 1.00 68.44 91 ALA A O 1
ATOM 699 N N . VAL A 1 92 ? 19.376 -4.214 -26.121 1.00 70.38 92 VAL A N 1
ATOM 700 C CA . VAL A 1 92 ? 18.455 -5.144 -26.791 1.00 70.38 92 VAL A CA 1
ATOM 701 C C . VAL A 1 92 ? 18.260 -6.403 -25.947 1.00 70.38 92 VAL A C 1
ATOM 703 O O . VAL A 1 92 ? 17.132 -6.869 -25.797 1.00 70.38 92 VAL A O 1
ATOM 706 N N . ASN A 1 93 ? 19.328 -6.900 -25.320 1.00 75.81 93 ASN A N 1
ATOM 707 C CA . ASN A 1 93 ? 19.260 -8.025 -24.392 1.00 75.81 93 ASN A CA 1
ATOM 708 C C . ASN A 1 93 ? 18.551 -7.693 -23.073 1.00 75.81 93 ASN A C 1
ATOM 710 O O . ASN A 1 93 ? 18.178 -8.638 -22.380 1.00 75.81 93 ASN A O 1
ATOM 714 N N . SER A 1 94 ? 18.387 -6.408 -22.720 1.00 77.50 94 SER A N 1
ATOM 715 C CA . SER A 1 94 ? 17.685 -5.945 -21.512 1.00 77.50 94 SER A CA 1
ATOM 716 C C . SER A 1 94 ? 16.213 -5.560 -21.751 1.00 77.50 94 SER A C 1
ATOM 718 O O . SER A 1 94 ? 15.444 -5.424 -20.794 1.00 77.50 94 SER A O 1
ATOM 720 N N . LEU A 1 95 ? 15.786 -5.426 -23.017 1.00 83.94 95 LEU A N 1
ATOM 721 C CA . LEU A 1 95 ? 14.401 -5.107 -23.392 1.00 83.94 95 LEU A CA 1
ATOM 722 C C . LEU A 1 95 ? 13.371 -6.105 -22.831 1.00 83.94 95 LEU A C 1
ATOM 724 O O . LEU A 1 95 ? 12.369 -5.645 -22.277 1.00 83.94 95 LEU A O 1
ATOM 728 N N . PRO A 1 96 ? 13.564 -7.440 -22.924 1.00 87.56 96 PRO A N 1
ATOM 729 C CA . PRO A 1 96 ? 12.613 -8.394 -22.351 1.00 87.56 96 PRO A CA 1
ATOM 730 C C . PRO A 1 96 ? 12.432 -8.217 -20.838 1.00 87.56 96 PRO A C 1
ATOM 732 O O . PRO A 1 96 ? 11.315 -8.293 -20.331 1.00 87.56 96 PRO A O 1
ATOM 735 N N . GLN A 1 97 ? 13.517 -7.932 -20.119 1.00 87.62 97 GLN A N 1
ATOM 736 C CA . GLN A 1 97 ? 13.520 -7.698 -18.677 1.00 87.62 97 GLN A CA 1
ATOM 737 C C . GLN A 1 97 ? 12.808 -6.385 -18.346 1.00 87.62 97 GLN A C 1
ATOM 739 O O . GLN A 1 97 ? 12.070 -6.334 -17.368 1.00 87.62 97 GLN A O 1
ATOM 744 N N . LEU A 1 98 ? 12.981 -5.343 -19.165 1.00 88.62 98 LEU A N 1
ATOM 745 C CA . LEU A 1 98 ? 12.295 -4.063 -18.989 1.00 88.62 98 LEU A CA 1
ATOM 746 C C . LEU A 1 98 ? 10.778 -4.194 -19.217 1.00 88.62 98 LEU A C 1
ATOM 748 O O . LEU A 1 98 ? 9.991 -3.631 -18.456 1.00 88.62 98 LEU A O 1
ATOM 752 N N . LEU A 1 99 ? 10.358 -4.986 -20.211 1.00 90.44 99 LEU A N 1
ATOM 753 C CA . LEU A 1 99 ? 8.944 -5.304 -20.449 1.00 90.44 99 LEU A CA 1
ATOM 754 C C . LEU A 1 99 ? 8.334 -6.121 -19.305 1.00 90.44 99 LEU A C 1
ATOM 756 O O . LEU A 1 99 ? 7.224 -5.822 -18.867 1.00 90.44 99 LEU A O 1
ATOM 760 N N . GLU A 1 100 ? 9.054 -7.120 -18.792 1.00 90.50 100 GLU A N 1
ATOM 761 C CA . GLU A 1 100 ? 8.588 -7.897 -17.640 1.00 90.50 100 GLU A CA 1
ATOM 762 C C . GLU A 1 100 ? 8.533 -7.040 -16.368 1.00 90.50 100 GLU A C 1
ATOM 764 O O . GLU A 1 100 ? 7.554 -7.109 -15.624 1.00 90.50 100 GLU A O 1
ATOM 769 N N . LYS A 1 101 ? 9.521 -6.159 -16.155 1.00 90.81 101 LYS A N 1
ATOM 770 C CA . LYS A 1 101 ? 9.509 -5.177 -15.062 1.00 90.81 101 LYS A CA 1
ATOM 771 C C . LYS A 1 101 ? 8.262 -4.295 -15.140 1.00 90.81 101 LYS A C 1
ATOM 773 O O . LYS A 1 101 ? 7.553 -4.169 -14.146 1.00 90.81 101 LYS A O 1
ATOM 778 N N . LYS A 1 102 ? 7.935 -3.760 -16.323 1.00 92.75 102 LYS A N 1
ATOM 779 C CA . LYS A 1 102 ? 6.696 -2.999 -16.541 1.00 92.75 102 LYS A CA 1
ATOM 780 C C . LYS A 1 102 ? 5.454 -3.810 -16.180 1.00 92.75 102 LYS A C 1
ATOM 782 O O . LYS A 1 102 ? 4.595 -3.320 -15.457 1.00 92.75 102 LYS A O 1
ATOM 787 N N . ARG A 1 103 ? 5.368 -5.057 -16.655 1.00 92.44 103 ARG A N 1
ATOM 788 C CA . ARG A 1 103 ? 4.222 -5.939 -16.396 1.00 92.44 103 ARG A CA 1
ATOM 789 C C . ARG A 1 103 ? 3.992 -6.146 -14.896 1.00 92.44 103 ARG A C 1
ATOM 791 O O . ARG A 1 103 ? 2.844 -6.141 -14.453 1.00 92.44 103 ARG A O 1
ATOM 798 N N . LEU A 1 104 ? 5.064 -6.338 -14.126 1.00 92.44 104 LEU A N 1
ATOM 799 C CA . LEU A 1 104 ? 4.996 -6.484 -12.670 1.00 92.44 104 LEU A CA 1
ATOM 800 C C . LEU A 1 104 ? 4.571 -5.182 -11.984 1.00 92.44 104 LEU A C 1
ATOM 802 O O . LEU A 1 104 ? 3.704 -5.215 -11.114 1.00 92.44 104 LEU A O 1
ATOM 806 N N . ILE A 1 105 ? 5.122 -4.042 -12.406 1.00 93.69 105 ILE A N 1
ATOM 807 C CA . ILE A 1 105 ? 4.735 -2.724 -11.888 1.00 93.69 105 ILE A CA 1
ATOM 808 C C . ILE A 1 105 ? 3.246 -2.453 -12.135 1.00 93.69 105 ILE A C 1
ATOM 810 O O . ILE A 1 105 ? 2.531 -2.082 -11.204 1.00 93.69 105 ILE A O 1
ATOM 814 N N . ASP A 1 106 ? 2.759 -2.680 -13.358 1.00 93.44 106 ASP A N 1
ATOM 815 C CA . ASP A 1 106 ? 1.349 -2.493 -13.717 1.00 93.44 106 ASP A CA 1
ATOM 816 C C . ASP A 1 106 ? 0.448 -3.390 -12.849 1.00 93.44 106 ASP A C 1
ATOM 818 O O . ASP A 1 106 ? -0.554 -2.935 -12.298 1.00 93.44 106 ASP A O 1
ATOM 822 N N . MET A 1 107 ? 0.841 -4.655 -12.657 1.00 93.38 107 MET A N 1
ATOM 823 C CA . MET A 1 107 ? 0.123 -5.598 -11.796 1.00 93.38 107 MET A CA 1
ATOM 824 C C . MET A 1 107 ? 0.024 -5.100 -10.345 1.00 93.38 107 MET A C 1
ATOM 826 O O . MET A 1 107 ? -1.076 -5.072 -9.787 1.00 93.38 107 MET A O 1
ATOM 830 N N . HIS A 1 108 ? 1.142 -4.697 -9.732 1.00 94.75 108 HIS A N 1
ATOM 831 C CA . HIS A 1 108 ? 1.155 -4.198 -8.350 1.00 94.75 108 HIS A CA 1
ATOM 832 C C . HIS A 1 108 ? 0.420 -2.872 -8.202 1.00 94.75 108 HIS A C 1
ATOM 834 O O . HIS A 1 108 ? -0.273 -2.674 -7.209 1.00 94.75 108 HIS A O 1
ATOM 840 N N . THR A 1 109 ? 0.481 -2.006 -9.212 1.00 94.62 109 THR A N 1
ATOM 841 C CA . THR A 1 109 ? -0.285 -0.753 -9.248 1.00 94.62 109 THR A CA 1
ATOM 842 C C . THR A 1 109 ? -1.789 -1.028 -9.250 1.00 94.62 109 THR A C 1
ATOM 844 O O . THR A 1 109 ? -2.530 -0.417 -8.474 1.00 94.62 109 THR A O 1
ATOM 847 N N . THR A 1 110 ? -2.253 -1.986 -10.061 1.00 92.69 110 THR A N 1
ATOM 848 C CA . THR A 1 110 ? -3.662 -2.409 -10.082 1.00 92.69 110 THR A CA 1
ATOM 849 C C . THR A 1 110 ? -4.090 -2.977 -8.726 1.00 92.69 110 THR A C 1
ATOM 851 O O . THR A 1 110 ? -5.131 -2.579 -8.197 1.00 92.69 110 THR A O 1
ATOM 854 N N . ILE A 1 111 ? -3.281 -3.852 -8.116 1.00 93.19 111 ILE A N 1
ATOM 855 C CA . ILE A 1 111 ? -3.559 -4.413 -6.782 1.00 93.19 111 ILE A CA 1
ATOM 856 C C . ILE A 1 111 ? -3.624 -3.305 -5.724 1.00 93.19 111 ILE A C 1
ATOM 858 O O . ILE A 1 111 ? -4.610 -3.220 -4.991 1.00 93.19 111 ILE A O 1
ATOM 862 N N . ALA A 1 112 ? -2.615 -2.433 -5.659 1.00 94.88 112 ALA A N 1
ATOM 863 C CA . ALA A 1 112 ? -2.548 -1.344 -4.688 1.00 94.88 112 ALA A CA 1
ATOM 864 C C . ALA A 1 112 ? -3.723 -0.371 -4.838 1.00 94.88 112 ALA A C 1
ATOM 866 O O . ALA A 1 112 ? -4.308 0.050 -3.842 1.00 94.88 112 ALA A O 1
ATOM 867 N N . THR A 1 113 ? -4.134 -0.078 -6.073 1.00 94.06 113 THR A N 1
ATOM 868 C CA . THR A 1 113 ? -5.323 0.740 -6.349 1.00 94.06 113 THR A CA 1
ATOM 869 C C . THR A 1 113 ? -6.599 0.060 -5.847 1.00 94.06 113 THR A C 1
ATOM 871 O O . THR A 1 113 ? -7.433 0.706 -5.212 1.00 94.06 113 THR A O 1
ATOM 874 N N . GLY A 1 114 ? -6.752 -1.249 -6.073 1.00 93.00 114 GLY A N 1
ATOM 875 C CA . GLY A 1 114 ? -7.879 -2.027 -5.546 1.00 93.00 114 GLY A CA 1
ATOM 876 C C . GLY A 1 114 ? -7.938 -2.028 -4.013 1.00 93.00 114 GLY A C 1
ATOM 877 O O . GLY A 1 114 ? -9.007 -1.828 -3.427 1.00 93.00 114 GLY A O 1
ATOM 878 N N . ILE A 1 115 ? -6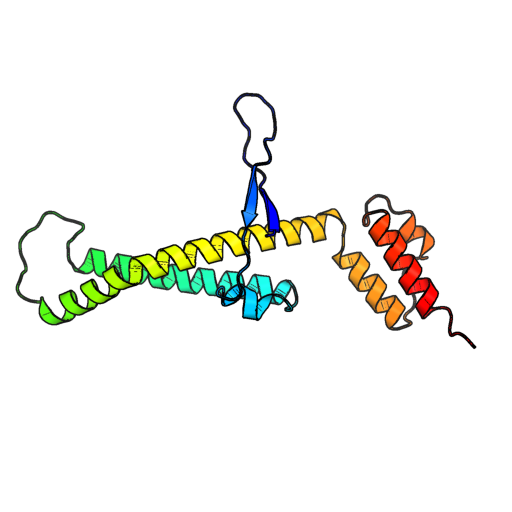.784 -2.177 -3.357 1.00 94.62 115 ILE A N 1
ATOM 879 C CA . ILE A 1 115 ? -6.659 -2.077 -1.897 1.00 94.62 115 ILE A CA 1
ATOM 880 C C . ILE A 1 115 ? -7.043 -0.670 -1.425 1.00 94.62 115 ILE A C 1
ATOM 882 O O . ILE A 1 115 ? -7.885 -0.542 -0.538 1.00 94.62 115 ILE A O 1
ATOM 886 N N . LEU A 1 116 ? -6.513 0.385 -2.051 1.00 95.31 116 LEU A N 1
ATOM 887 C CA . LEU A 1 116 ? -6.829 1.773 -1.702 1.00 95.31 116 LEU A CA 1
ATOM 888 C C . LEU A 1 116 ? -8.327 2.071 -1.820 1.00 95.31 116 LEU A C 1
ATOM 890 O O . LEU A 1 116 ? -8.903 2.717 -0.946 1.00 95.31 116 LEU A O 1
ATOM 894 N N . ASN A 1 117 ? -8.974 1.583 -2.878 1.00 95.19 117 ASN A N 1
ATOM 895 C CA . ASN A 1 117 ? -10.417 1.730 -3.062 1.00 95.19 117 ASN A CA 1
ATOM 896 C C . ASN A 1 117 ? -11.206 0.997 -1.968 1.00 95.19 117 ASN A C 1
ATOM 898 O O . ASN A 1 117 ? -12.202 1.523 -1.470 1.00 95.19 117 ASN A O 1
ATOM 902 N N . SER A 1 118 ? -10.746 -0.184 -1.553 1.00 94.19 118 SER A N 1
ATOM 903 C CA . SER A 1 118 ? -11.360 -0.949 -0.460 1.00 94.19 118 SER A CA 1
ATOM 904 C C . SER A 1 118 ? -11.207 -0.240 0.889 1.00 94.19 118 SER A C 1
ATOM 906 O O . SER A 1 118 ? -12.168 -0.167 1.647 1.00 94.19 118 SER A O 1
ATOM 908 N N . ILE A 1 119 ? -10.030 0.336 1.161 1.00 95.00 119 ILE A N 1
ATOM 909 C CA . ILE A 1 119 ? -9.774 1.152 2.358 1.00 95.00 119 ILE A CA 1
ATOM 910 C C . ILE A 1 119 ? -10.720 2.352 2.384 1.00 95.00 119 ILE A C 1
ATOM 912 O O . ILE A 1 119 ? -11.434 2.538 3.365 1.00 95.00 119 ILE A O 1
ATOM 916 N N . LYS A 1 120 ? -10.778 3.122 1.289 1.00 94.75 120 LYS A N 1
ATOM 917 C CA . LYS A 1 120 ? -11.605 4.334 1.193 1.00 94.75 120 LYS A CA 1
ATOM 918 C C . LYS A 1 120 ? -13.097 4.037 1.309 1.00 94.75 120 LYS A C 1
ATOM 920 O O . LYS A 1 120 ? -13.787 4.685 2.085 1.00 94.75 120 LYS A O 1
ATOM 925 N N . SER A 1 121 ? -13.595 3.062 0.549 1.00 94.38 121 SER A N 1
ATOM 926 C CA . SER A 1 121 ? -15.030 2.739 0.506 1.00 94.38 121 SER A CA 1
ATOM 927 C C . SER A 1 121 ? -15.579 2.241 1.840 1.00 94.38 121 SER A C 1
ATOM 929 O O . SER A 1 121 ? -16.747 2.463 2.131 1.00 94.38 121 SER A O 1
ATOM 931 N N . ARG A 1 122 ? -14.744 1.589 2.655 1.00 94.88 122 ARG A N 1
ATOM 932 C CA . ARG A 1 122 ? -15.123 1.062 3.974 1.00 94.88 122 ARG A CA 1
ATOM 933 C C . ARG A 1 122 ? -14.615 1.918 5.132 1.00 94.88 122 ARG A C 1
ATOM 935 O O . ARG A 1 122 ? -14.849 1.550 6.278 1.00 94.88 122 ARG A O 1
ATOM 942 N N . ARG A 1 123 ? -13.921 3.028 4.856 1.00 95.06 123 ARG A N 1
ATOM 943 C CA . ARG A 1 123 ? -13.280 3.893 5.863 1.00 95.06 123 ARG A CA 1
ATOM 944 C C . ARG A 1 123 ? -12.408 3.108 6.851 1.00 95.06 123 ARG A C 1
ATOM 946 O O . ARG A 1 123 ? -12.477 3.304 8.067 1.00 95.06 123 ARG A O 1
ATOM 953 N N . LEU A 1 124 ? -11.621 2.165 6.326 1.00 95.62 124 LEU A N 1
ATOM 954 C CA . LEU A 1 124 ? -10.800 1.270 7.152 1.00 95.62 124 LEU A CA 1
ATOM 955 C C . LEU A 1 124 ? -9.691 2.014 7.899 1.00 95.62 124 LEU A C 1
ATOM 957 O O . LEU A 1 124 ? -9.261 1.552 8.945 1.00 95.62 124 LEU A O 1
ATOM 961 N N . ASP A 1 125 ? -9.263 3.167 7.392 1.00 94.19 125 ASP A N 1
ATOM 962 C CA . ASP A 1 125 ? -8.365 4.099 8.074 1.00 94.19 125 ASP A CA 1
ATOM 963 C C . ASP A 1 125 ? -8.948 4.569 9.416 1.00 94.19 125 ASP A C 1
ATOM 965 O O . ASP A 1 125 ? -8.278 4.502 10.443 1.00 94.19 125 ASP A O 1
ATOM 969 N N . THR A 1 126 ? -10.229 4.953 9.427 1.00 93.62 126 THR A N 1
ATOM 970 C CA . THR A 1 126 ? -10.925 5.386 10.647 1.00 93.62 126 THR A CA 1
ATOM 971 C C . THR A 1 126 ? -11.110 4.221 11.622 1.00 93.62 126 THR A C 1
ATOM 973 O O . THR A 1 126 ? -10.933 4.377 12.828 1.00 93.62 126 THR A O 1
ATOM 976 N N . LEU A 1 127 ? -11.477 3.042 11.113 1.00 95.25 127 LEU A N 1
ATOM 977 C CA . LEU A 1 127 ? -11.659 1.851 11.947 1.00 95.25 127 LEU A CA 1
ATOM 978 C C . LEU A 1 127 ? -10.345 1.384 12.571 1.00 95.25 127 LEU A C 1
ATOM 980 O O . LEU A 1 127 ? -10.328 1.078 13.756 1.00 95.25 127 LEU A O 1
ATOM 984 N N . PHE A 1 128 ? -9.254 1.393 11.808 1.00 95.31 128 PHE A N 1
ATOM 985 C CA . PHE A 1 128 ? -7.926 1.053 12.306 1.00 95.31 128 PHE A CA 1
ATOM 986 C C . PHE A 1 128 ? -7.493 1.984 13.448 1.00 95.31 128 PHE A C 1
ATOM 988 O O . PHE A 1 128 ? -7.084 1.502 14.500 1.00 95.31 128 PHE A O 1
ATOM 995 N N . GLU A 1 129 ? -7.672 3.303 13.303 1.00 94.62 129 GLU A N 1
ATOM 996 C CA . GLU A 1 129 ? -7.363 4.260 14.378 1.00 94.62 129 GLU A CA 1
ATOM 997 C C . GLU A 1 129 ? -8.191 3.986 15.648 1.00 94.62 129 GLU A C 1
ATOM 999 O O . GLU A 1 129 ? -7.685 4.053 16.770 1.00 94.62 129 GLU A O 1
ATOM 1004 N N . LEU A 1 130 ? -9.475 3.648 15.488 1.00 94.75 130 LEU A N 1
ATOM 1005 C CA . LEU A 1 130 ? -10.340 3.283 16.611 1.00 94.75 130 LEU A CA 1
ATOM 1006 C C . LEU A 1 130 ? -9.878 1.990 17.291 1.00 94.75 130 LEU A C 1
ATOM 1008 O O . LEU A 1 130 ? -9.839 1.940 18.521 1.00 94.75 130 LEU A O 1
ATOM 1012 N N . GLU A 1 131 ? -9.514 0.967 16.516 1.00 95.19 131 GLU A N 1
ATOM 1013 C CA . GLU A 1 131 ? -8.940 -0.278 17.035 1.00 95.19 131 GLU A CA 1
ATOM 1014 C C . GLU A 1 131 ? -7.665 0.010 17.843 1.00 95.19 131 GLU A C 1
ATOM 1016 O O . GLU A 1 131 ? -7.555 -0.439 18.985 1.00 95.19 131 GLU A O 1
ATOM 1021 N N . GLU A 1 132 ? -6.751 0.836 17.322 1.00 95.00 132 GLU A N 1
ATOM 1022 C CA . GLU A 1 132 ? -5.524 1.230 18.026 1.00 95.00 132 GLU A CA 1
ATOM 1023 C C . GLU A 1 132 ? -5.807 1.986 19.331 1.00 95.00 132 GLU A C 1
ATOM 1025 O O . GLU A 1 132 ? -5.199 1.679 20.366 1.00 95.00 132 GLU A O 1
ATOM 1030 N N . LYS A 1 133 ? -6.754 2.936 19.325 1.00 94.75 133 LYS A N 1
ATOM 1031 C CA . LYS A 1 133 ? -7.180 3.663 20.536 1.00 94.75 133 LYS A CA 1
ATOM 1032 C C . LYS A 1 133 ? -7.720 2.703 21.597 1.00 94.75 133 LYS A C 1
ATOM 1034 O O . LYS A 1 133 ? -7.316 2.788 22.758 1.00 94.75 133 LYS A O 1
ATOM 1039 N N . ILE A 1 134 ? -8.584 1.767 21.201 1.00 94.44 134 ILE A N 1
ATOM 1040 C CA . ILE A 1 134 ? -9.176 0.758 22.092 1.00 94.44 134 ILE A CA 1
ATOM 1041 C C . ILE A 1 134 ? -8.094 -0.149 22.683 1.00 94.44 134 ILE A C 1
ATOM 1043 O O . ILE A 1 134 ? -8.044 -0.339 23.900 1.00 94.44 134 ILE A O 1
ATOM 1047 N N . MET A 1 135 ? -7.206 -0.681 21.842 1.00 94.31 135 MET A N 1
ATOM 1048 C CA . MET A 1 135 ? -6.114 -1.560 22.271 1.00 94.31 135 MET A CA 1
ATOM 1049 C C . MET A 1 135 ? -5.134 -0.841 23.205 1.00 94.31 135 MET A C 1
ATOM 1051 O O . MET A 1 135 ? -4.624 -1.440 24.152 1.00 94.31 135 MET A O 1
ATOM 1055 N N . SER A 1 136 ? -4.937 0.461 22.992 1.00 94.44 136 SER A N 1
ATOM 1056 C CA . SER A 1 136 ? -4.127 1.337 23.845 1.00 94.44 136 SER A CA 1
ATOM 1057 C C . SER A 1 136 ? -4.861 1.831 25.099 1.00 94.44 136 SER A C 1
ATOM 1059 O O . SER A 1 136 ? -4.298 2.618 25.860 1.00 94.44 136 SER A O 1
ATOM 1061 N N . LYS A 1 137 ? -6.106 1.389 25.330 1.00 90.62 137 LYS A N 1
ATOM 1062 C CA . LYS A 1 137 ? -6.970 1.790 26.455 1.00 90.62 137 LYS A CA 1
ATOM 1063 C C . LYS A 1 137 ? -7.218 3.303 26.542 1.00 90.62 137 LYS A C 1
ATOM 1065 O O . LYS A 1 137 ? -7.396 3.843 27.633 1.00 90.62 137 LYS A O 1
ATOM 1070 N N . GLN A 1 138 ? -7.228 3.988 25.402 1.00 91.00 138 GLN A N 1
ATOM 1071 C CA . GLN A 1 138 ? -7.566 5.406 25.317 1.00 91.00 138 GLN A CA 1
ATOM 1072 C C . GLN A 1 138 ? -9.089 5.600 25.284 1.00 91.00 138 GLN A C 1
ATOM 1074 O O . GLN A 1 138 ? -9.840 4.712 24.876 1.00 91.00 138 GLN A O 1
ATOM 1079 N N . SER A 1 139 ? -9.558 6.772 25.715 1.00 87.25 139 SER A N 1
ATOM 1080 C CA . SER A 1 139 ? -10.970 7.143 25.603 1.00 87.25 139 SER A CA 1
ATOM 1081 C C . SER A 1 139 ? -11.365 7.359 24.143 1.00 87.25 139 SER A C 1
ATOM 1083 O O . SER A 1 139 ? -10.616 7.967 23.380 1.00 87.25 139 SER A O 1
ATOM 1085 N N . LEU A 1 140 ? -12.562 6.907 23.770 1.00 89.00 140 LEU A N 1
ATOM 1086 C CA . LEU A 1 140 ? -13.136 7.186 22.455 1.00 89.00 140 LEU A CA 1
ATOM 1087 C C . LEU A 1 140 ? -13.730 8.597 22.412 1.00 89.00 140 LEU A C 1
ATOM 1089 O O . LEU A 1 140 ? -14.399 9.014 23.356 1.00 89.00 140 LEU A O 1
ATOM 1093 N N . ASP A 1 141 ? -13.545 9.287 21.286 1.00 87.56 141 ASP A N 1
ATOM 1094 C CA . ASP A 1 141 ? -14.078 10.640 21.059 1.00 87.56 141 ASP A CA 1
ATOM 1095 C C . ASP A 1 141 ? -15.615 10.663 20.982 1.00 87.56 141 ASP A C 1
ATOM 1097 O O . ASP A 1 141 ? -16.256 11.659 21.312 1.00 87.56 141 ASP A O 1
ATOM 1101 N N . ARG A 1 142 ? -16.214 9.545 20.556 1.00 89.31 142 ARG A N 1
ATOM 1102 C CA . ARG A 1 142 ? -17.662 9.319 20.517 1.00 89.31 142 ARG A CA 1
ATOM 1103 C C . ARG A 1 142 ? -18.008 7.910 21.014 1.00 89.31 142 ARG A C 1
ATOM 1105 O O . ARG A 1 142 ? -17.174 7.008 20.885 1.00 89.31 142 ARG A O 1
ATOM 1112 N N . PRO A 1 143 ? -19.212 7.684 21.572 1.00 91.44 143 PRO A N 1
ATOM 1113 C CA . PRO A 1 143 ? -19.626 6.370 22.054 1.00 91.44 143 PRO A CA 1
ATOM 1114 C C . PRO A 1 143 ? -19.517 5.285 20.976 1.00 91.44 143 PRO A C 1
ATOM 1116 O O . PRO A 1 143 ? -19.899 5.498 19.825 1.00 91.44 143 PRO A O 1
ATOM 1119 N N . LEU A 1 144 ? -19.070 4.083 21.359 1.00 90.88 144 LEU A N 1
ATOM 1120 C CA . LEU A 1 144 ? -18.920 2.958 20.426 1.00 90.88 144 LEU A CA 1
ATOM 1121 C C . LEU A 1 144 ? -20.219 2.651 19.667 1.00 90.88 144 LEU A C 1
ATOM 1123 O O . LEU A 1 144 ? -20.186 2.393 18.469 1.00 90.88 144 LEU A O 1
ATOM 1127 N N . MET A 1 145 ? -21.370 2.730 20.338 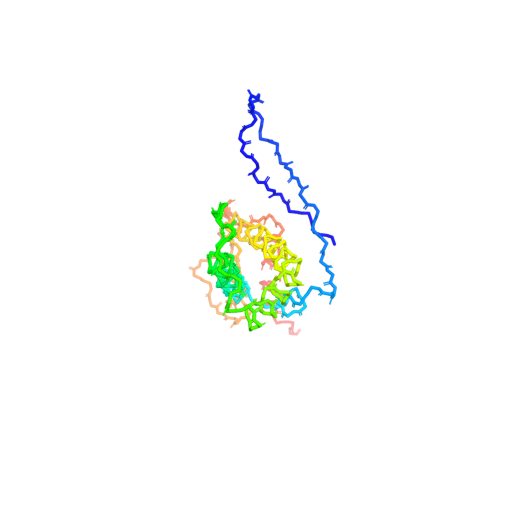1.00 92.56 145 MET A N 1
ATOM 1128 C CA . MET A 1 145 ? -22.668 2.473 19.707 1.00 92.56 145 MET A CA 1
ATOM 1129 C C . MET A 1 145 ? -22.986 3.442 18.564 1.00 92.56 145 MET A C 1
ATOM 1131 O O . MET A 1 145 ? -23.589 3.025 17.579 1.00 92.56 145 MET A O 1
ATOM 1135 N N . GLU A 1 146 ? -22.552 4.702 18.651 1.00 93.69 146 GLU A N 1
ATOM 1136 C CA . GLU A 1 146 ? -22.733 5.674 17.565 1.00 93.69 146 GLU A CA 1
ATOM 1137 C C . GLU A 1 146 ? -21.846 5.340 16.363 1.00 93.69 146 GLU A C 1
ATOM 1139 O O . GLU A 1 146 ? -22.291 5.438 15.222 1.00 93.69 146 GLU A O 1
ATOM 1144 N N . ILE A 1 147 ? -20.615 4.878 16.609 1.00 91.25 147 ILE A N 1
ATOM 1145 C CA . ILE A 1 147 ? -19.710 4.397 15.554 1.00 91.25 147 ILE A CA 1
ATOM 1146 C C . ILE A 1 147 ? -20.316 3.183 14.842 1.00 91.25 147 ILE A C 1
ATOM 1148 O O . ILE A 1 147 ? -20.311 3.116 13.618 1.00 91.25 147 ILE A O 1
ATOM 1152 N N . LEU A 1 148 ? -20.853 2.220 15.594 1.00 93.44 148 LEU A N 1
ATOM 1153 C CA . LEU A 1 148 ? -21.437 1.004 15.023 1.00 93.44 148 LEU A CA 1
ATOM 1154 C C . LEU A 1 148 ? -22.740 1.289 14.256 1.00 93.44 148 LEU A C 1
ATOM 1156 O O . LEU A 1 148 ? -23.048 0.595 13.284 1.00 93.44 148 LEU A O 1
ATOM 1160 N N . ALA A 1 149 ? -23.492 2.316 14.651 1.00 94.06 149 ALA A N 1
ATOM 1161 C CA . ALA A 1 149 ? -24.712 2.733 13.963 1.00 94.06 149 ALA A CA 1
ATOM 1162 C C . ALA A 1 149 ? -24.449 3.484 12.643 1.00 94.06 149 ALA A C 1
ATOM 1164 O O . ALA A 1 149 ? -25.340 3.538 11.800 1.00 94.06 149 ALA A O 1
ATOM 1165 N N . ASP A 1 150 ? -23.243 4.020 12.441 1.00 93.19 150 ASP A N 1
ATOM 1166 C CA . ASP A 1 150 ? -22.867 4.815 11.267 1.00 93.19 150 ASP A CA 1
ATOM 1167 C C . ASP A 1 150 ? -22.947 3.985 9.967 1.00 93.19 150 ASP A C 1
ATOM 1169 O O . ASP A 1 150 ? -22.154 3.054 9.794 1.00 93.19 150 ASP A O 1
ATOM 1173 N N . PRO A 1 151 ? -23.894 4.260 9.049 1.00 91.06 151 PRO A N 1
ATOM 1174 C CA . PRO A 1 151 ? -24.078 3.461 7.837 1.00 91.06 151 PRO A CA 1
ATOM 1175 C C . PRO A 1 151 ? -22.923 3.604 6.836 1.00 91.06 151 PRO A C 1
ATOM 1177 O O . PRO A 1 151 ? -22.752 2.717 6.002 1.00 91.06 151 PRO A O 1
ATOM 1180 N N . ASP A 1 152 ? -22.121 4.667 6.943 1.00 89.81 152 ASP A N 1
ATOM 1181 C CA . ASP A 1 152 ? -21.043 4.984 6.003 1.00 89.81 152 ASP A CA 1
ATOM 1182 C C . ASP A 1 152 ? -19.675 4.444 6.462 1.00 89.81 152 ASP A C 1
ATOM 1184 O O . ASP A 1 152 ? -18.669 4.597 5.764 1.00 89.81 152 ASP A O 1
ATOM 1188 N N . THR A 1 153 ? -19.611 3.820 7.644 1.00 90.69 153 THR A N 1
ATOM 1189 C CA . THR A 1 153 ? -18.369 3.310 8.238 1.00 90.69 153 THR A CA 1
ATOM 1190 C C . THR A 1 153 ? -18.355 1.784 8.261 1.00 90.69 153 THR A C 1
ATOM 1192 O O . THR A 1 153 ? -19.088 1.161 9.027 1.00 90.69 153 THR A O 1
ATOM 1195 N N . GLY A 1 154 ? -17.450 1.179 7.490 1.00 93.25 154 GLY A N 1
ATOM 1196 C CA . GLY A 1 154 ? -17.203 -0.261 7.499 1.00 93.25 154 GLY A CA 1
ATOM 1197 C C . GLY A 1 154 ? -18.353 -1.124 6.983 1.00 93.25 154 GLY A C 1
ATOM 1198 O O . GLY A 1 154 ? -19.491 -0.702 6.799 1.00 93.25 154 GLY A O 1
ATOM 1199 N N . SER A 1 155 ? -18.050 -2.398 6.770 1.00 95.75 155 SER A N 1
ATOM 1200 C CA . SER A 1 155 ? -19.061 -3.437 6.590 1.00 95.75 155 SER A CA 1
ATOM 1201 C C . SER A 1 155 ? -19.617 -3.905 7.950 1.00 95.75 155 SER A C 1
ATOM 1203 O O . SER A 1 155 ? -19.011 -3.641 8.993 1.00 95.75 155 SER A O 1
ATOM 1205 N N . PRO A 1 156 ? -20.735 -4.656 7.981 1.00 95.75 156 PRO A N 1
ATOM 1206 C CA . PRO A 1 156 ? -21.209 -5.292 9.213 1.00 95.75 156 PRO A CA 1
ATOM 1207 C C . PRO A 1 156 ? -20.149 -6.175 9.891 1.00 95.75 156 PRO A C 1
ATOM 1209 O O . PRO A 1 156 ? -20.081 -6.222 11.117 1.00 95.75 156 PRO A O 1
ATOM 1212 N N . GLU A 1 157 ? -19.291 -6.831 9.105 1.00 96.31 157 GLU A N 1
ATOM 1213 C CA . GLU A 1 157 ? -18.186 -7.645 9.619 1.00 96.31 157 GLU A CA 1
ATOM 1214 C C . GLU A 1 157 ? -17.109 -6.779 10.287 1.00 96.31 157 GLU A C 1
ATOM 1216 O O . GLU A 1 157 ? -16.636 -7.114 11.370 1.00 96.31 157 GLU A O 1
ATOM 1221 N N . ASP A 1 158 ? -16.773 -5.629 9.697 1.00 97.06 158 ASP A N 1
ATOM 1222 C CA . ASP A 1 158 ? -15.807 -4.685 10.278 1.00 97.06 158 ASP A CA 1
ATOM 1223 C C . ASP A 1 158 ? -16.282 -4.158 11.631 1.00 97.06 158 ASP A C 1
ATOM 1225 O O . ASP A 1 158 ? -15.538 -4.138 12.610 1.00 97.06 158 ASP A O 1
ATOM 1229 N N . LYS A 1 159 ? -17.564 -3.797 11.707 1.00 95.56 159 LYS A N 1
ATOM 1230 C CA . LYS A 1 159 ? -18.213 -3.347 12.941 1.00 95.56 159 LYS A CA 1
ATOM 1231 C C . LYS A 1 159 ? -18.214 -4.433 14.012 1.00 95.56 159 LYS A C 1
ATOM 1233 O O . LYS A 1 159 ? -17.921 -4.160 15.175 1.00 95.56 159 LYS A O 1
ATOM 1238 N N . MET A 1 160 ? -18.517 -5.671 13.624 1.00 96.12 160 MET A N 1
ATOM 1239 C CA . MET A 1 160 ? -18.472 -6.814 14.533 1.00 96.12 160 MET A CA 1
ATOM 1240 C C . MET A 1 160 ? -17.053 -7.048 15.064 1.00 96.12 160 MET A C 1
ATOM 1242 O O . MET A 1 160 ? -16.882 -7.254 16.264 1.00 96.12 160 MET A O 1
ATOM 1246 N N . ARG A 1 161 ? -16.031 -6.968 14.203 1.00 96.94 161 ARG A N 1
ATOM 1247 C CA . ARG A 1 161 ? -14.621 -7.080 14.606 1.00 96.94 161 ARG A CA 1
ATOM 1248 C C . ARG A 1 161 ? -14.227 -5.990 15.599 1.00 96.94 161 ARG A C 1
ATOM 1250 O O . ARG A 1 161 ? -13.693 -6.322 16.655 1.00 96.94 161 ARG A O 1
ATOM 1257 N N . LEU A 1 162 ? -14.562 -4.731 15.313 1.00 95.88 162 LEU A N 1
ATOM 1258 C CA . LEU A 1 162 ? -14.315 -3.608 16.219 1.00 95.88 162 LEU A CA 1
ATOM 1259 C C . LEU A 1 162 ? -14.961 -3.841 17.594 1.00 95.88 162 LEU A C 1
ATOM 1261 O O . LEU A 1 162 ? -14.324 -3.637 18.626 1.00 95.88 162 LEU A O 1
ATOM 1265 N N . PHE A 1 163 ? -16.212 -4.310 17.620 1.00 95.06 163 PHE A N 1
ATOM 1266 C CA . PHE A 1 163 ? -16.912 -4.621 18.867 1.00 95.06 163 PHE A CA 1
ATOM 1267 C C . PHE A 1 163 ? -16.232 -5.747 19.658 1.00 95.06 163 PHE A C 1
ATOM 1269 O O . PHE A 1 163 ? -16.091 -5.639 20.874 1.00 95.06 163 PHE A O 1
ATOM 1276 N N . ILE A 1 164 ? -15.777 -6.810 18.988 1.00 95.56 164 ILE A N 1
ATOM 1277 C CA . ILE A 1 164 ? -15.044 -7.906 19.637 1.00 95.56 164 ILE A CA 1
ATOM 1278 C C . ILE A 1 164 ? -13.734 -7.392 20.245 1.00 95.56 164 ILE A C 1
ATOM 1280 O O . ILE A 1 164 ? -13.443 -7.705 21.400 1.00 95.56 164 ILE A O 1
ATOM 1284 N N . ILE A 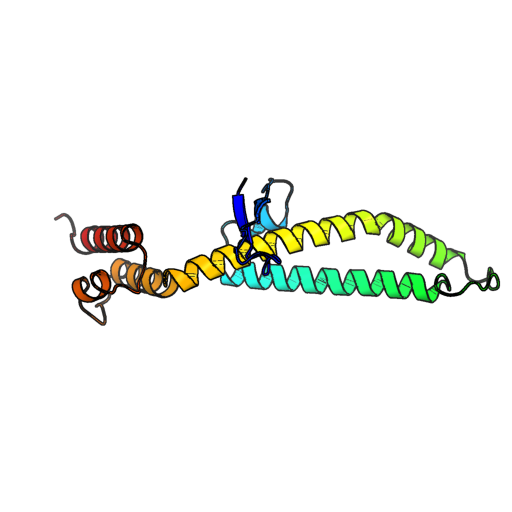1 165 ? -12.974 -6.575 19.508 1.00 95.12 165 ILE A N 1
ATOM 1285 C CA . ILE A 1 165 ? -11.740 -5.946 20.006 1.00 95.12 165 ILE A CA 1
ATOM 1286 C C . ILE A 1 165 ? -12.049 -5.111 21.253 1.00 95.12 165 ILE A C 1
ATOM 1288 O O . ILE A 1 165 ? -11.417 -5.295 22.293 1.00 95.12 165 ILE A O 1
ATOM 1292 N N . TYR A 1 166 ? -13.078 -4.262 21.192 1.00 94.00 166 TYR A N 1
ATOM 1293 C CA . TYR A 1 166 ? -13.537 -3.484 22.341 1.00 94.00 166 TYR A CA 1
ATOM 1294 C C . TYR A 1 166 ? -13.894 -4.352 23.545 1.00 94.00 166 TYR A C 1
ATOM 1296 O O . TYR A 1 166 ? -13.461 -4.069 24.664 1.00 94.00 166 TYR A O 1
ATOM 1304 N N . TYR A 1 167 ? -14.667 -5.416 23.339 1.00 93.00 167 TYR A N 1
ATOM 1305 C CA . TYR A 1 167 ? -15.095 -6.305 24.411 1.00 93.00 167 TYR A CA 1
ATOM 1306 C C . TYR A 1 167 ? -13.899 -6.973 25.104 1.00 93.00 167 TYR A C 1
ATOM 1308 O O . TYR A 1 167 ? -13.811 -6.946 26.331 1.00 93.00 167 TYR A O 1
ATOM 1316 N N . ILE A 1 168 ? -12.944 -7.496 24.328 1.00 93.12 168 ILE A N 1
ATOM 1317 C CA . ILE A 1 168 ? -11.730 -8.140 24.852 1.00 93.12 168 ILE A CA 1
ATOM 1318 C C . ILE A 1 168 ? -10.849 -7.133 25.606 1.00 93.12 168 ILE A C 1
ATOM 1320 O O . ILE A 1 168 ? -10.332 -7.450 26.673 1.00 93.12 168 ILE A O 1
ATOM 1324 N N . CYS A 1 169 ? -10.678 -5.915 25.086 1.00 90.88 169 CYS A N 1
ATOM 1325 C CA . CYS A 1 169 ? -9.820 -4.903 25.710 1.00 90.88 169 CYS A CA 1
ATOM 1326 C C . CYS A 1 169 ? -10.453 -4.230 26.942 1.00 90.88 169 CYS A C 1
ATOM 1328 O O . CYS A 1 169 ? -9.721 -3.757 27.814 1.00 90.88 169 CYS A O 1
ATOM 1330 N N . SER A 1 170 ? -11.787 -4.179 27.021 1.00 83.44 170 SER A N 1
ATOM 1331 C CA . SER A 1 170 ? -12.532 -3.603 28.154 1.00 83.44 170 SER A CA 1
ATOM 1332 C C . SER A 1 170 ? -12.724 -4.586 29.309 1.00 83.44 170 SER A C 1
ATOM 1334 O O . SER A 1 170 ? -12.714 -4.173 30.468 1.00 83.44 170 SER A O 1
ATOM 1336 N N . HIS A 1 171 ? -12.850 -5.882 29.019 1.00 68.75 171 HIS A N 1
ATOM 1337 C CA . HIS A 1 171 ? -12.902 -6.921 30.040 1.00 68.75 171 HIS A CA 1
ATOM 1338 C C . HIS A 1 171 ? -11.494 -7.436 30.332 1.00 68.75 171 HIS A C 1
ATOM 1340 O O . HIS A 1 171 ? -11.041 -8.434 29.774 1.00 68.75 171 HIS A O 1
ATOM 1346 N N . THR A 1 172 ? -10.810 -6.806 31.287 1.00 56.47 172 THR A N 1
ATOM 1347 C CA . THR A 1 172 ? -9.841 -7.556 32.094 1.00 56.47 172 THR A CA 1
ATOM 1348 C C . THR A 1 172 ? -10.598 -8.714 32.734 1.00 56.47 172 THR A C 1
ATOM 1350 O O . THR A 1 172 ? -11.418 -8.483 33.621 1.00 56.47 172 THR A O 1
ATOM 1353 N N . MET A 1 173 ? -10.366 -9.942 32.259 1.00 43.22 173 MET A N 1
ATOM 1354 C CA . MET A 1 173 ? -10.721 -11.137 33.020 1.00 43.22 173 MET A CA 1
ATOM 1355 C C . MET A 1 173 ? -9.974 -11.052 34.351 1.00 43.22 173 MET A C 1
ATOM 1357 O O . MET A 1 173 ? -8.761 -11.254 34.401 1.00 43.22 173 MET A O 1
ATOM 1361 N N . SER A 1 174 ? -10.703 -10.622 35.380 1.00 41.34 174 SER A N 1
ATOM 1362 C CA . SER A 1 174 ? -10.316 -10.776 36.777 1.00 41.34 174 SER A CA 1
ATOM 1363 C C . SER A 1 174 ? -10.468 -12.225 37.204 1.00 41.34 174 SER A C 1
ATOM 1365 O O . SER A 1 174 ? -11.330 -12.929 36.632 1.00 41.34 174 SER A O 1
#

Radius of gyration: 25.29 Å; chains: 1; bounding box: 58×27×81 Å

Sequence (174 aa):
RVVVEEASGKSPKGGVRSKARACDLDNRDKFWTTHKGSPFPTVAEAIQEELEQYRSSEEEVKRLKASMGLDNESDAAISMMSDNTARLTSAVNSLPQLLEKKRLIDMHTTIATGILNSIKSRRLDTLFELEEKIMSKQSLDRPLMEILADPDTGSPEDKMRLFIIYYICSHTMS

Foldseek 3Di:
DDWFFDQDDDDPPGDGDTDTDDDDDDPVLPLCVVPVPPDLVVNVVVLVVLVVVLVVLVVVLVVLCVVVCVVPPDPDDPDPPDVSVVVNVVSVVCVVVSVVSVVSSVSSVSVSVRVVCVCVQQVVVVLVVLLVCLQVVHDDPDDLVVQLVDPRHHDVVSSVVSVVSNVVSVDPPD